Protein AF-A0A2S1H6V9-F1 (afdb_monomer_lite)

pLDDT: mean 81.49, std 16.83, range [34.53, 97.25]

Secondary structure (DSSP, 8-state):
--HHHHHHHHHTT------------SSS---HHHHHHHHHHHTTS-SEEEES-GGGT-S-HHHHHHHHHHHHHTT-EEEE--TT-----

Foldseek 3Di:
DDPVVVVVCVVVVHDDPDDFDWDPDDPDGPRVSLVVVLVCLLVCVDQEDEEQDLVRNDPDPVVSVVVVVSNVVSNHHYHHNDPVPDDPD

Radius of gyration: 14.0 Å; chains: 1; bounding box: 28×29×41 Å

Sequence (89 aa):
MNNLFKNYVNEKGWELYDIYTDEESGSDSNRAGIQRLIKDAQEKIFDVIVAKEFSRISRNSAFLYGFKDAMIANRIHFITLDDTKKNIN

Structure (mmCIF, N/CA/C/O backbone):
data_AF-A0A2S1H6V9-F1
#
_entry.id   AF-A0A2S1H6V9-F1
#
loop_
_atom_site.group_PDB
_atom_site.id
_atom_site.type_symbol
_atom_site.label_atom_id
_atom_site.label_alt_id
_atom_site.label_comp_id
_atom_site.label_asym_id
_atom_site.label_entity_id
_atom_site.label_seq_id
_atom_site.pdbx_PDB_ins_code
_atom_site.Cartn_x
_atom_site.Cartn_y
_atom_site.Cartn_z
_atom_site.occupancy
_atom_site.B_iso_or_equiv
_atom_site.auth_seq_id
_atom_site.auth_comp_id
_atom_site.auth_asym_id
_atom_site.auth_atom_id
_atom_site.pdbx_PDB_model_num
ATOM 1 N N . MET A 1 1 ? 0.747 -17.558 3.997 1.00 49.16 1 MET A N 1
ATOM 2 C CA . MET A 1 1 ? 0.415 -16.121 4.142 1.00 49.16 1 MET A CA 1
ATOM 3 C C . MET A 1 1 ? 0.710 -15.714 5.581 1.00 49.16 1 MET A C 1
ATOM 5 O O . MET A 1 1 ? 0.125 -16.310 6.475 1.00 49.16 1 MET A O 1
ATOM 9 N N . ASN A 1 2 ? 1.659 -14.805 5.824 1.00 56.22 2 ASN A N 1
ATOM 10 C CA . ASN A 1 2 ? 2.085 -14.441 7.183 1.00 56.22 2 ASN A CA 1
ATOM 11 C C . ASN A 1 2 ? 0.907 -13.915 8.021 1.00 56.22 2 ASN A C 1
ATOM 13 O O . ASN A 1 2 ? 0.242 -12.964 7.616 1.00 56.22 2 ASN A O 1
ATOM 17 N N . ASN A 1 3 ? 0.689 -14.516 9.196 1.00 76.38 3 ASN A N 1
ATOM 18 C CA . ASN A 1 3 ? -0.393 -14.186 10.136 1.00 76.38 3 ASN A CA 1
ATOM 19 C C . ASN A 1 3 ? -0.370 -12.705 10.584 1.00 76.38 3 ASN A C 1
ATOM 21 O O . ASN A 1 3 ? -1.395 -12.140 10.938 1.00 76.38 3 ASN A O 1
ATOM 25 N N . LEU A 1 4 ? 0.798 -12.059 10.498 1.00 85.75 4 LEU A N 1
ATOM 26 C CA . LEU A 1 4 ? 1.044 -10.679 10.919 1.00 85.75 4 LEU A CA 1
ATOM 27 C C . LEU A 1 4 ? 0.109 -9.650 10.263 1.00 85.75 4 LEU A C 1
ATOM 29 O O . LEU A 1 4 ? -0.524 -8.874 10.967 1.00 85.75 4 LEU A O 1
ATOM 33 N N . PHE A 1 5 ? 0.015 -9.636 8.929 1.00 88.19 5 PHE A N 1
ATOM 34 C CA . PHE A 1 5 ? -0.773 -8.618 8.222 1.00 88.19 5 PHE A CA 1
ATOM 35 C C . PHE A 1 5 ? -2.266 -8.773 8.487 1.00 88.19 5 PHE A C 1
ATOM 37 O O . PHE A 1 5 ? -2.946 -7.786 8.736 1.00 88.19 5 PHE A O 1
ATOM 44 N N . LYS A 1 6 ? -2.761 -10.016 8.479 1.00 86.81 6 LYS A N 1
ATOM 45 C CA . LYS A 1 6 ? -4.170 -10.307 8.759 1.00 86.81 6 LYS A CA 1
ATOM 46 C C . LYS A 1 6 ? -4.544 -9.914 10.184 1.00 86.81 6 LYS A C 1
ATOM 48 O O . LYS A 1 6 ? -5.568 -9.272 10.371 1.00 86.81 6 LYS A O 1
ATOM 53 N N . ASN A 1 7 ? -3.699 -10.238 11.163 1.00 90.38 7 ASN A N 1
ATOM 54 C CA . ASN A 1 7 ? -3.924 -9.836 12.549 1.00 90.38 7 ASN A CA 1
ATOM 55 C C . ASN A 1 7 ? -3.934 -8.313 12.686 1.00 90.38 7 ASN A C 1
ATOM 57 O O . ASN A 1 7 ? -4.875 -7.778 13.253 1.00 90.38 7 ASN A O 1
ATOM 61 N N . TYR A 1 8 ? -2.957 -7.618 12.097 1.00 91.75 8 TYR A N 1
ATOM 62 C CA . TYR A 1 8 ? -2.893 -6.157 12.156 1.00 91.75 8 TYR A CA 1
ATOM 63 C C . TYR A 1 8 ? -4.127 -5.489 11.531 1.00 91.75 8 TYR A C 1
ATOM 65 O O . TYR A 1 8 ? -4.706 -4.585 12.124 1.00 91.75 8 TYR A O 1
ATOM 73 N N . VAL A 1 9 ? -4.558 -5.956 10.354 1.00 92.94 9 VAL A N 1
ATOM 74 C CA . VAL A 1 9 ? -5.774 -5.470 9.678 1.00 92.94 9 VAL A CA 1
ATOM 75 C C . VAL A 1 9 ? -7.011 -5.713 10.551 1.00 92.94 9 VAL A C 1
ATOM 77 O O . VAL A 1 9 ? -7.783 -4.784 10.787 1.00 92.94 9 VAL A O 1
ATOM 80 N N . ASN A 1 10 ? -7.152 -6.919 11.111 1.00 92.62 10 ASN A N 1
ATOM 81 C CA . ASN A 1 10 ? -8.272 -7.271 11.986 1.00 92.62 10 ASN A CA 1
ATOM 82 C C . ASN A 1 10 ? -8.291 -6.446 13.285 1.00 92.62 10 ASN A C 1
ATOM 84 O O . ASN A 1 10 ? -9.346 -5.967 13.687 1.00 92.62 10 ASN A O 1
ATOM 88 N N . GLU A 1 11 ? -7.141 -6.245 13.935 1.00 93.81 11 GLU A N 1
ATOM 89 C CA . GLU A 1 11 ? -7.009 -5.442 15.163 1.00 93.81 11 GLU A CA 1
ATOM 90 C C . GLU A 1 11 ? -7.393 -3.974 14.950 1.00 93.81 11 GLU A C 1
ATOM 92 O O . GLU A 1 11 ? -7.886 -3.316 15.867 1.00 93.81 11 GLU A O 1
ATOM 97 N N . LYS A 1 12 ? -7.181 -3.449 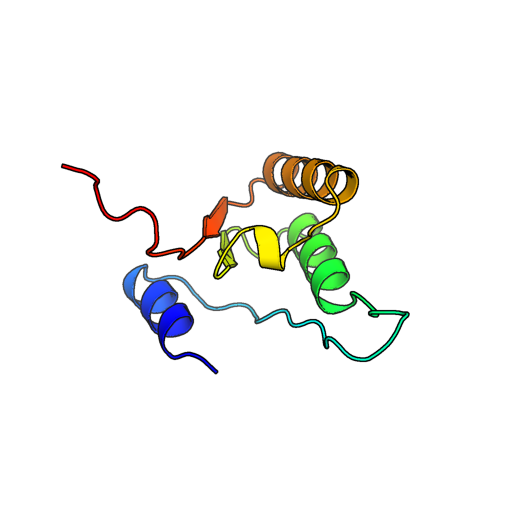13.739 1.00 94.69 12 LYS A N 1
ATOM 98 C CA . LYS A 1 12 ? -7.608 -2.101 13.350 1.00 94.69 12 LYS A CA 1
ATOM 99 C C . LYS A 1 12 ? -9.082 -2.019 12.949 1.00 94.69 12 LYS A C 1
ATOM 101 O O . LYS A 1 12 ? -9.574 -0.912 12.745 1.00 94.69 12 LYS A O 1
ATOM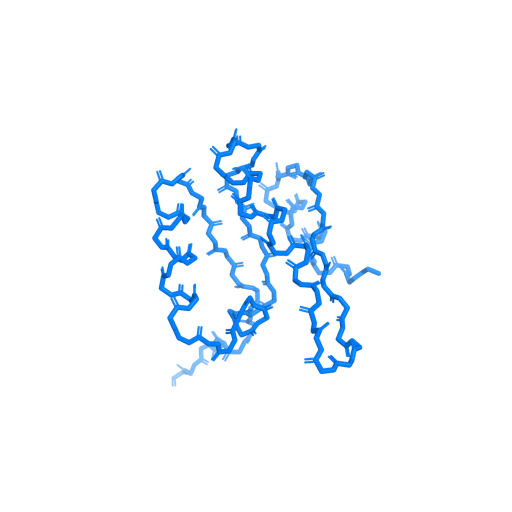 106 N N . GLY A 1 13 ? -9.778 -3.155 12.850 1.00 96.12 13 GLY A N 1
ATOM 107 C CA . GLY A 1 13 ? -11.148 -3.226 12.344 1.00 96.12 13 GLY A CA 1
ATOM 108 C C . GLY A 1 13 ? -11.256 -2.884 10.857 1.00 96.12 13 GLY A C 1
ATOM 109 O O . GLY A 1 13 ? -12.303 -2.419 10.417 1.00 96.12 13 GLY A O 1
ATOM 110 N N . TRP A 1 14 ? -10.173 -3.054 10.096 1.00 96.00 14 TRP A N 1
ATOM 111 C CA . TRP A 1 14 ? -10.157 -2.806 8.657 1.00 96.00 14 TRP A CA 1
ATOM 112 C C . TRP A 1 14 ? -10.625 -4.033 7.878 1.00 96.00 14 TRP A C 1
ATOM 114 O O . TRP A 1 14 ? -10.453 -5.172 8.313 1.00 96.00 14 TRP A O 1
ATOM 124 N N . GLU A 1 15 ? -11.165 -3.794 6.688 1.00 95.25 15 GLU A N 1
ATOM 125 C CA . GLU A 1 15 ? -11.511 -4.846 5.740 1.00 95.25 15 GLU A CA 1
ATOM 126 C C . GLU A 1 15 ? -10.332 -5.112 4.796 1.00 95.25 15 GLU A C 1
ATOM 128 O O . GLU A 1 15 ? -9.765 -4.195 4.200 1.00 95.25 15 GLU A O 1
ATOM 133 N N . LEU A 1 16 ? -9.935 -6.380 4.665 1.00 94.19 16 LEU A N 1
ATOM 134 C CA . LEU A 1 16 ? -8.900 -6.767 3.712 1.00 94.19 16 LEU A CA 1
ATOM 135 C C . LEU A 1 16 ? -9.496 -6.812 2.302 1.00 94.19 16 LEU A C 1
ATOM 137 O O . LEU A 1 16 ? -10.179 -7.776 1.969 1.00 94.19 16 LEU A O 1
ATOM 141 N N . TYR A 1 17 ? -9.175 -5.815 1.476 1.00 95.56 17 TYR A N 1
ATOM 142 C CA . TYR A 1 17 ? -9.541 -5.811 0.057 1.00 95.56 17 TYR A CA 1
ATOM 143 C C . TYR A 1 17 ? -8.796 -6.898 -0.732 1.00 95.56 17 TYR A C 1
ATOM 145 O O . TYR A 1 17 ? -9.410 -7.840 -1.226 1.00 95.56 17 TYR A O 1
ATOM 153 N N . ASP A 1 18 ? -7.467 -6.793 -0.844 1.00 95.00 18 ASP A N 1
ATOM 154 C CA . ASP A 1 18 ? -6.660 -7.760 -1.593 1.00 95.00 18 ASP A CA 1
ATOM 155 C C . ASP A 1 18 ? -5.174 -7.716 -1.185 1.00 95.00 18 ASP A C 1
ATOM 157 O O . ASP A 1 18 ? -4.728 -6.833 -0.446 1.00 95.00 18 ASP A O 1
ATOM 161 N N . ILE A 1 19 ? -4.393 -8.687 -1.662 1.00 92.50 19 ILE A N 1
ATOM 162 C CA . ILE A 1 19 ? -2.957 -8.829 -1.431 1.00 92.50 19 ILE A CA 1
ATOM 163 C C . ILE A 1 19 ? -2.224 -8.774 -2.773 1.00 92.50 19 ILE A C 1
ATOM 165 O O . ILE A 1 19 ? -2.447 -9.590 -3.664 1.00 92.50 19 ILE A O 1
ATOM 169 N N . TYR A 1 20 ? -1.293 -7.828 -2.887 1.00 91.06 20 TYR A N 1
ATOM 1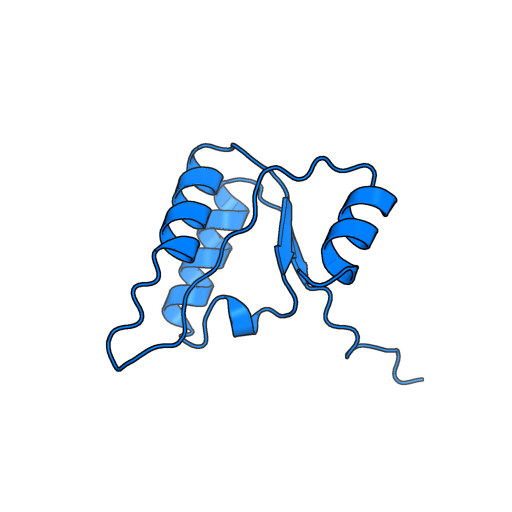70 C CA . TYR A 1 20 ? -0.477 -7.619 -4.081 1.00 91.06 20 TYR A CA 1
ATOM 171 C C . TYR A 1 20 ? 0.898 -8.264 -3.902 1.00 91.06 20 TYR A C 1
ATOM 173 O O . TYR A 1 20 ? 1.601 -7.980 -2.929 1.00 91.06 20 TYR A O 1
ATOM 181 N N . THR A 1 21 ? 1.295 -9.118 -4.843 1.00 85.81 21 THR A N 1
ATOM 182 C CA . THR A 1 21 ? 2.573 -9.845 -4.815 1.00 85.81 21 THR A CA 1
ATOM 183 C C . THR A 1 21 ? 3.276 -9.759 -6.165 1.00 85.81 21 THR A C 1
ATOM 185 O O . THR A 1 21 ? 2.628 -9.925 -7.194 1.00 85.81 21 THR A O 1
ATOM 188 N N . ASP A 1 22 ? 4.593 -9.559 -6.150 1.00 82.31 22 ASP A N 1
ATOM 189 C CA . ASP A 1 22 ? 5.476 -9.704 -7.314 1.00 82.31 22 ASP A CA 1
ATOM 190 C C . ASP A 1 22 ? 6.396 -10.923 -7.087 1.00 82.31 22 ASP A C 1
ATOM 192 O O . ASP A 1 22 ? 6.867 -11.133 -5.965 1.00 82.31 22 ASP A O 1
ATOM 196 N N . GLU A 1 23 ? 6.658 -11.729 -8.122 1.00 71.38 23 GLU A N 1
ATOM 197 C CA . GLU A 1 23 ? 7.605 -12.856 -8.053 1.00 71.38 23 GLU A CA 1
ATOM 198 C C . GLU A 1 23 ? 9.041 -12.401 -8.385 1.00 71.38 23 GLU A C 1
ATOM 200 O O . GLU A 1 23 ? 9.277 -11.746 -9.399 1.00 71.38 23 GLU A O 1
ATOM 205 N N . GLU A 1 24 ? 10.027 -12.773 -7.558 1.00 62.12 24 GLU A N 1
ATOM 206 C CA . GLU A 1 24 ? 11.456 -12.450 -7.759 1.00 62.12 24 GLU A CA 1
ATOM 207 C C . GLU A 1 24 ? 12.177 -13.442 -8.703 1.00 62.12 24 GLU A C 1
ATOM 209 O O . GLU A 1 24 ? 13.290 -13.879 -8.408 1.00 62.12 24 GLU A O 1
ATOM 214 N N . SER A 1 25 ? 11.580 -13.847 -9.830 1.00 48.91 25 SER A N 1
ATOM 215 C CA . SER A 1 25 ? 12.278 -14.730 -10.783 1.00 48.91 25 SER A CA 1
ATOM 216 C C . SER A 1 25 ? 12.796 -13.974 -12.015 1.00 48.91 25 SER A C 1
ATOM 218 O O . SER A 1 25 ? 12.034 -13.496 -12.845 1.00 48.91 25 SER A O 1
ATOM 220 N N . GLY A 1 26 ? 14.127 -13.895 -12.142 1.00 45.44 26 GLY A N 1
ATOM 221 C CA . GLY A 1 26 ? 14.820 -13.533 -13.385 1.00 45.44 26 GLY A CA 1
ATOM 222 C C . GLY A 1 26 ? 14.918 -12.036 -13.708 1.00 45.44 26 GLY A C 1
ATOM 223 O O . GLY A 1 26 ? 14.236 -11.197 -13.134 1.00 45.44 26 GLY A O 1
ATOM 224 N N . SER A 1 27 ? 15.819 -11.709 -14.638 1.00 51.88 27 SER A N 1
ATOM 225 C CA . SER A 1 27 ? 16.282 -10.363 -15.030 1.00 51.88 27 SER A CA 1
ATOM 226 C C . SER A 1 27 ? 15.216 -9.386 -15.548 1.00 51.88 27 SER A C 1
ATOM 228 O O . SER A 1 27 ? 15.546 -8.230 -15.784 1.00 51.88 27 SER A O 1
ATOM 230 N N . ASP A 1 28 ? 13.960 -9.814 -15.649 1.00 53.34 28 ASP A N 1
ATOM 231 C CA . ASP A 1 28 ? 12.794 -8.983 -15.939 1.00 53.34 28 ASP A CA 1
ATOM 232 C C . ASP A 1 28 ? 11.698 -9.311 -14.920 1.00 53.34 28 ASP A C 1
ATOM 234 O O . ASP A 1 28 ? 10.780 -10.090 -15.174 1.00 53.34 28 ASP A O 1
ATOM 238 N N . SER A 1 29 ? 11.812 -8.726 -13.724 1.00 59.62 29 SER A N 1
ATOM 239 C CA . SER A 1 29 ? 10.745 -8.806 -12.722 1.00 59.62 29 SER A CA 1
ATOM 240 C C . SER A 1 29 ? 9.515 -8.085 -13.265 1.00 59.62 29 SER A C 1
ATOM 242 O O . SER A 1 29 ? 9.457 -6.855 -13.324 1.00 59.62 29 SER A O 1
ATOM 244 N N . ASN A 1 30 ? 8.521 -8.851 -13.705 1.00 64.56 30 ASN A N 1
ATOM 245 C CA . ASN A 1 30 ? 7.268 -8.294 -14.182 1.00 64.56 30 ASN A CA 1
ATOM 246 C C . ASN A 1 30 ? 6.498 -7.789 -12.953 1.00 64.56 30 ASN A C 1
ATOM 248 O O . ASN A 1 30 ? 5.869 -8.565 -12.238 1.00 64.56 30 ASN A O 1
ATOM 252 N N . ARG A 1 31 ? 6.623 -6.490 -12.652 1.00 79.06 31 ARG A N 1
ATOM 253 C CA . ARG A 1 31 ? 6.083 -5.823 -11.448 1.00 79.06 31 ARG A CA 1
ATOM 254 C C . ARG A 1 31 ? 4.559 -5.641 -11.493 1.00 79.06 31 ARG A C 1
ATOM 256 O O . ARG A 1 31 ? 4.041 -4.552 -11.228 1.00 79.06 31 ARG A O 1
ATOM 263 N N . ALA A 1 32 ? 3.844 -6.677 -11.918 1.00 87.00 32 ALA A N 1
ATOM 264 C CA . ALA A 1 32 ? 2.415 -6.651 -12.185 1.00 87.00 32 ALA A CA 1
ATOM 265 C C . ALA A 1 32 ? 1.594 -6.379 -10.915 1.00 87.00 32 ALA A C 1
ATOM 267 O O . ALA A 1 32 ? 0.611 -5.639 -10.974 1.00 87.00 32 ALA A O 1
ATOM 268 N N . GLY A 1 33 ? 2.015 -6.902 -9.759 1.00 90.12 33 GLY A N 1
ATOM 269 C CA . GLY A 1 33 ? 1.357 -6.652 -8.479 1.00 90.12 33 GLY A CA 1
ATOM 270 C C . GLY A 1 33 ? 1.431 -5.179 -8.088 1.00 90.12 33 GLY A C 1
ATOM 271 O O . GLY A 1 33 ? 0.430 -4.586 -7.689 1.00 90.12 33 GLY A O 1
ATOM 272 N N . ILE A 1 34 ? 2.591 -4.553 -8.283 1.00 87.69 34 ILE A N 1
ATOM 273 C CA . ILE A 1 34 ? 2.787 -3.127 -7.996 1.00 87.69 34 ILE A CA 1
ATOM 274 C C . ILE A 1 34 ? 2.048 -2.229 -8.989 1.00 87.69 34 ILE A C 1
ATOM 276 O O . ILE A 1 34 ? 1.469 -1.222 -8.582 1.00 87.69 34 ILE A O 1
ATOM 280 N N . GLN A 1 35 ? 2.030 -2.585 -10.275 1.00 88.81 35 GLN A N 1
ATOM 281 C CA . GLN A 1 35 ? 1.235 -1.856 -11.265 1.00 88.81 35 GLN A CA 1
ATOM 282 C C . GLN A 1 35 ? -0.262 -1.917 -10.933 1.00 88.81 35 GLN A C 1
ATOM 284 O O . GLN A 1 35 ? -0.926 -0.881 -10.964 1.00 88.81 35 GLN A O 1
ATOM 289 N N . ARG A 1 36 ? -0.777 -3.094 -10.543 1.00 93.38 36 ARG A N 1
ATOM 290 C CA . ARG A 1 36 ? -2.170 -3.250 -10.099 1.00 93.38 36 ARG A CA 1
ATOM 291 C C . ARG A 1 36 ? -2.459 -2.419 -8.852 1.00 93.38 36 ARG A C 1
ATOM 293 O O . ARG A 1 36 ? -3.450 -1.708 -8.824 1.00 93.38 36 ARG A O 1
ATOM 300 N N . LEU A 1 37 ? -1.560 -2.430 -7.868 1.00 92.62 37 LEU A N 1
ATOM 301 C CA . LEU A 1 37 ? -1.699 -1.630 -6.651 1.00 92.62 37 LEU A CA 1
ATOM 302 C C . LEU A 1 37 ? -1.802 -0.129 -6.952 1.00 92.62 37 LEU A C 1
ATOM 304 O O . LEU A 1 37 ? -2.645 0.552 -6.376 1.00 92.62 37 LEU A O 1
ATOM 308 N N . ILE A 1 38 ? -0.970 0.395 -7.859 1.00 90.38 38 ILE A N 1
ATOM 309 C CA . ILE A 1 38 ? -1.032 1.810 -8.257 1.00 90.38 38 ILE A CA 1
ATOM 310 C C . ILE A 1 38 ? -2.354 2.114 -8.966 1.00 90.38 38 ILE A C 1
ATOM 312 O O . ILE A 1 38 ? -2.968 3.140 -8.681 1.00 90.38 38 ILE A O 1
ATOM 316 N N . LYS A 1 39 ? -2.795 1.232 -9.868 1.00 93.88 39 LYS A N 1
ATOM 317 C CA . LYS A 1 39 ? -4.064 1.394 -10.580 1.00 93.88 39 LYS A CA 1
ATOM 318 C C . LYS A 1 39 ? -5.249 1.416 -9.608 1.00 93.88 39 LYS A C 1
ATOM 320 O O . LYS A 1 39 ? -6.027 2.363 -9.621 1.00 93.88 39 LYS A O 1
ATOM 325 N N . ASP A 1 40 ? -5.337 0.434 -8.720 1.00 96.12 40 ASP A N 1
ATOM 326 C CA . ASP A 1 40 ? -6.429 0.310 -7.750 1.00 96.12 40 ASP A CA 1
ATOM 327 C C . ASP A 1 40 ? -6.414 1.478 -6.734 1.00 96.12 40 ASP A C 1
ATOM 329 O O . ASP A 1 40 ? -7.469 1.952 -6.308 1.00 96.12 40 ASP A O 1
ATOM 333 N N . ALA A 1 41 ? -5.230 2.019 -6.404 1.00 93.81 41 ALA A N 1
ATOM 334 C CA . ALA A 1 41 ? -5.090 3.252 -5.620 1.00 93.81 41 ALA A CA 1
ATOM 335 C C . ALA A 1 41 ? -5.632 4.490 -6.358 1.00 93.81 41 ALA A C 1
ATOM 337 O O . ALA A 1 41 ? -6.280 5.338 -5.746 1.00 93.81 41 ALA A O 1
ATOM 338 N N . GLN A 1 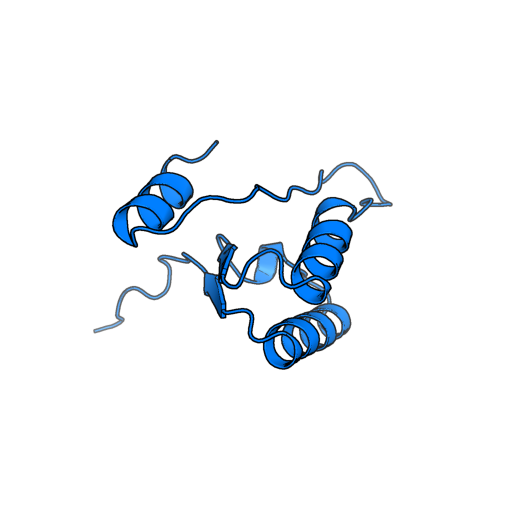42 ? -5.382 4.610 -7.667 1.00 92.44 42 GLN A N 1
ATOM 339 C CA . GLN A 1 42 ? -5.920 5.696 -8.500 1.00 92.44 42 GLN A CA 1
ATOM 340 C C . GLN A 1 42 ? -7.442 5.596 -8.662 1.00 92.44 42 GLN A C 1
ATOM 342 O O . GLN A 1 42 ? -8.132 6.616 -8.687 1.00 92.44 42 GLN A O 1
ATOM 347 N N . GLU A 1 43 ? -7.969 4.373 -8.725 1.00 95.75 43 GLU A N 1
ATOM 348 C CA . GLU A 1 43 ? -9.408 4.086 -8.745 1.00 95.75 43 GLU A CA 1
ATOM 349 C C . GLU A 1 43 ? -10.063 4.202 -7.353 1.00 95.75 43 GLU A C 1
ATOM 351 O O . GLU A 1 43 ? -11.287 4.140 -7.248 1.00 95.75 43 GLU A O 1
ATOM 356 N N . LYS A 1 44 ? -9.270 4.455 -6.297 1.00 94.81 44 LYS A N 1
ATOM 357 C CA . LYS A 1 44 ? -9.707 4.624 -4.897 1.00 94.81 44 LYS A CA 1
ATOM 358 C C . LYS A 1 44 ? -10.483 3.426 -4.350 1.00 94.81 44 LYS A C 1
ATOM 360 O O . LYS A 1 44 ? -11.443 3.592 -3.600 1.00 94.81 44 LYS A O 1
ATOM 365 N N . ILE A 1 45 ? -10.056 2.221 -4.719 1.00 97.25 45 ILE A N 1
ATOM 366 C CA . ILE A 1 45 ? -10.676 0.973 -4.253 1.00 97.25 45 ILE A CA 1
ATOM 367 C C . ILE A 1 45 ? -10.359 0.699 -2.773 1.00 97.25 45 ILE A C 1
ATOM 369 O O . ILE A 1 45 ? -11.136 0.064 -2.067 1.00 97.25 45 ILE A O 1
ATOM 373 N N . PHE A 1 46 ? -9.231 1.216 -2.291 1.00 96.88 46 PHE A N 1
ATOM 374 C CA . PHE A 1 46 ? -8.809 1.182 -0.894 1.00 96.88 46 PHE A CA 1
ATOM 375 C C . PHE A 1 46 ? -8.191 2.531 -0.513 1.00 96.88 46 PHE A C 1
ATOM 377 O O . PHE A 1 46 ? -7.848 3.335 -1.380 1.00 96.88 46 PHE A O 1
ATOM 384 N N . ASP A 1 47 ? -8.002 2.759 0.783 1.00 96.12 47 ASP A N 1
ATOM 385 C CA . ASP A 1 47 ? -7.400 3.971 1.350 1.00 96.12 47 ASP A CA 1
ATOM 386 C C . ASP A 1 47 ? -6.174 3.686 2.235 1.00 96.12 47 ASP A C 1
ATOM 388 O O . ASP A 1 47 ? -5.453 4.612 2.605 1.00 96.12 47 ASP A O 1
ATOM 392 N N . VAL A 1 48 ? -5.883 2.417 2.538 1.00 95.50 48 VAL A N 1
ATOM 393 C CA . VAL A 1 48 ? -4.730 1.996 3.340 1.00 95.50 48 VAL A CA 1
ATOM 394 C C . VAL A 1 48 ? -3.945 0.898 2.626 1.00 95.50 48 VAL A C 1
ATOM 396 O O . VAL A 1 48 ? -4.504 -0.087 2.151 1.00 95.50 48 VAL A O 1
ATOM 399 N N . ILE A 1 49 ? -2.619 1.032 2.613 1.00 93.50 49 ILE A N 1
ATOM 400 C CA . ILE A 1 49 ? -1.685 -0.027 2.225 1.00 93.50 49 ILE A CA 1
ATOM 401 C C . ILE A 1 49 ? -0.854 -0.405 3.440 1.00 93.50 49 ILE A C 1
ATOM 403 O O . ILE A 1 49 ? -0.266 0.457 4.093 1.00 93.50 49 ILE A O 1
ATOM 407 N N . VAL A 1 50 ? -0.733 -1.708 3.689 1.00 92.38 50 VAL A N 1
ATOM 408 C CA . VAL A 1 50 ? 0.153 -2.254 4.717 1.00 92.38 50 VAL A CA 1
ATOM 409 C C . VAL A 1 50 ? 1.247 -3.085 4.054 1.00 92.38 50 VAL A C 1
ATOM 411 O O . VAL A 1 50 ? 0.969 -4.047 3.342 1.00 92.38 50 VAL A O 1
ATOM 414 N N . ALA A 1 51 ? 2.505 -2.734 4.309 1.00 89.62 51 ALA A N 1
ATOM 415 C CA . ALA A 1 51 ? 3.678 -3.452 3.821 1.00 89.62 51 ALA A CA 1
ATOM 416 C C . ALA A 1 51 ? 4.604 -3.842 4.980 1.00 89.62 51 ALA A C 1
ATOM 418 O O . ALA A 1 51 ? 4.510 -3.304 6.081 1.00 89.62 51 ALA A O 1
ATOM 419 N N . LYS A 1 52 ? 5.529 -4.785 4.756 1.00 86.38 52 LYS A N 1
ATOM 420 C CA . LYS A 1 52 ? 6.529 -5.129 5.784 1.00 86.38 52 LYS A CA 1
ATOM 421 C C . LYS A 1 52 ? 7.491 -3.965 6.014 1.00 86.38 52 LYS A C 1
ATOM 423 O O . LYS A 1 52 ? 7.701 -3.540 7.135 1.00 86.38 52 LYS A O 1
ATOM 428 N N . GLU A 1 53 ? 8.057 -3.460 4.930 1.00 84.44 53 GLU A N 1
ATOM 429 C CA . GLU A 1 53 ? 9.074 -2.413 4.921 1.00 84.44 53 GLU A CA 1
ATOM 430 C C . GLU A 1 53 ? 9.011 -1.684 3.573 1.00 84.44 53 GLU A C 1
ATOM 432 O O . GLU A 1 53 ? 8.606 -2.266 2.561 1.00 84.44 53 GLU A O 1
ATOM 437 N N . PHE A 1 54 ? 9.434 -0.420 3.536 1.00 79.81 54 PHE A N 1
ATOM 438 C CA . PHE A 1 54 ? 9.401 0.394 2.312 1.00 79.81 54 PHE A CA 1
ATOM 439 C C . PHE A 1 54 ? 10.244 -0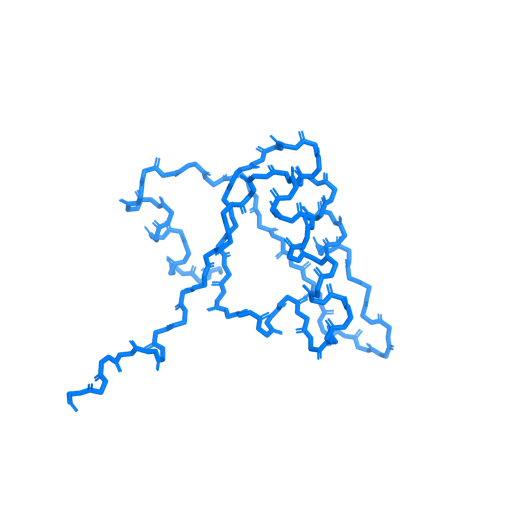.210 1.178 1.00 79.81 54 PHE A C 1
ATOM 441 O O . PHE A 1 54 ? 9.880 -0.098 0.008 1.00 79.81 54 PHE A O 1
ATOM 448 N N . SER A 1 55 ? 11.344 -0.895 1.513 1.00 77.31 55 SER A N 1
ATOM 449 C CA . SER A 1 55 ? 12.252 -1.514 0.536 1.00 77.31 55 SER A CA 1
ATOM 450 C C . SER A 1 55 ? 11.586 -2.617 -0.303 1.00 77.31 55 SER A C 1
ATOM 452 O O . SER A 1 55 ? 12.067 -2.931 -1.392 1.00 77.31 55 SER A O 1
ATOM 454 N N . ARG A 1 56 ? 10.465 -3.186 0.172 1.00 77.12 56 ARG A N 1
ATOM 455 C CA . ARG A 1 56 ? 9.664 -4.173 -0.570 1.00 77.12 56 ARG A CA 1
ATOM 456 C C . ARG A 1 56 ? 8.842 -3.553 -1.696 1.00 77.12 56 ARG A C 1
ATOM 458 O O . ARG A 1 56 ? 8.429 -4.277 -2.590 1.00 77.12 56 ARG A O 1
ATOM 465 N N . ILE A 1 57 ? 8.640 -2.234 -1.680 1.00 77.44 57 ILE A N 1
ATOM 466 C CA . ILE A 1 57 ? 7.946 -1.518 -2.755 1.00 77.44 57 ILE A CA 1
ATOM 467 C C . ILE A 1 57 ? 8.904 -1.085 -3.852 1.00 77.44 57 ILE A C 1
ATOM 469 O O . ILE A 1 57 ? 8.505 -1.075 -5.002 1.00 77.44 57 ILE A O 1
ATOM 473 N N . SER A 1 58 ? 10.142 -0.694 -3.562 1.00 74.94 58 SER A N 1
ATOM 474 C CA . SER A 1 58 ? 11.149 -0.427 -4.598 1.00 74.94 58 SER A CA 1
ATOM 475 C C . SER A 1 58 ? 12.501 -0.127 -3.971 1.00 74.94 58 SER A C 1
ATOM 477 O O . SER A 1 58 ? 12.578 0.554 -2.950 1.00 74.94 58 SER A O 1
ATOM 479 N N . ARG A 1 59 ? 13.572 -0.559 -4.642 1.00 70.75 59 ARG A N 1
ATOM 480 C CA . ARG A 1 59 ? 14.950 -0.118 -4.362 1.00 70.75 59 ARG A CA 1
ATOM 481 C C . ARG A 1 59 ? 15.395 1.049 -5.256 1.00 70.75 59 ARG A C 1
ATOM 483 O O . ARG A 1 59 ? 16.445 1.631 -5.018 1.00 70.75 59 ARG A O 1
ATOM 490 N N . ASN A 1 60 ? 14.609 1.396 -6.279 1.00 81.12 60 ASN A N 1
ATOM 491 C CA . ASN A 1 60 ? 14.863 2.525 -7.172 1.00 81.12 60 ASN A CA 1
ATOM 492 C C . ASN A 1 60 ? 14.245 3.810 -6.596 1.00 81.12 60 ASN A C 1
ATOM 494 O O . ASN A 1 60 ? 13.023 3.892 -6.425 1.00 81.12 60 ASN A O 1
ATOM 498 N N . SER A 1 61 ? 15.091 4.812 -6.344 1.00 78.50 61 SER A N 1
ATOM 499 C CA . SER A 1 61 ? 14.700 6.095 -5.752 1.00 78.50 61 SER A CA 1
ATOM 500 C C . SER A 1 61 ? 13.684 6.869 -6.595 1.00 78.50 61 SER A C 1
ATOM 502 O O . SER A 1 61 ? 12.738 7.411 -6.035 1.00 78.50 61 SER A O 1
ATOM 504 N N . ALA A 1 62 ? 13.824 6.898 -7.925 1.00 82.38 62 ALA A N 1
ATOM 505 C CA . ALA A 1 62 ? 12.903 7.626 -8.804 1.00 82.38 62 ALA A CA 1
ATOM 506 C C . ALA A 1 62 ? 11.492 7.020 -8.772 1.00 82.38 62 ALA A C 1
ATOM 508 O O . ALA A 1 62 ? 10.508 7.740 -8.614 1.00 82.38 62 ALA A O 1
ATOM 509 N N . PHE A 1 63 ? 11.399 5.687 -8.825 1.00 84.00 63 PHE A N 1
ATOM 510 C CA . PHE A 1 63 ? 10.124 4.992 -8.653 1.00 84.00 63 PHE A CA 1
ATOM 511 C C . PHE A 1 63 ? 9.507 5.280 -7.277 1.00 84.00 63 PHE A C 1
ATOM 513 O O . PHE A 1 63 ? 8.302 5.491 -7.171 1.00 84.00 63 PHE A O 1
ATOM 520 N N . LEU A 1 64 ? 10.325 5.300 -6.219 1.00 82.25 64 LEU A N 1
ATOM 521 C CA . LEU A 1 64 ? 9.849 5.546 -4.858 1.00 82.25 64 LEU A CA 1
ATOM 522 C C . LEU A 1 64 ? 9.211 6.935 -4.704 1.00 82.25 64 LEU A C 1
ATOM 524 O O . LEU A 1 64 ? 8.196 7.051 -4.021 1.00 82.25 64 LEU A O 1
ATOM 528 N N . TYR A 1 65 ? 9.781 7.969 -5.328 1.00 84.56 65 TYR A N 1
ATOM 529 C CA . TYR A 1 65 ? 9.183 9.308 -5.323 1.00 84.56 65 TYR A CA 1
ATOM 530 C C . TYR A 1 65 ? 7.831 9.317 -6.038 1.00 84.56 65 TYR A C 1
ATOM 532 O O . TYR A 1 65 ? 6.836 9.689 -5.423 1.00 84.56 65 TYR A O 1
ATOM 540 N N . GLY A 1 66 ? 7.763 8.790 -7.265 1.00 86.88 66 GLY A N 1
ATOM 541 C CA . GLY A 1 66 ? 6.499 8.724 -8.010 1.00 86.88 66 GLY A CA 1
ATOM 542 C C . GLY A 1 66 ? 5.417 7.912 -7.289 1.00 86.88 66 GLY A C 1
ATOM 543 O O . GLY A 1 66 ? 4.250 8.295 -7.278 1.00 86.88 66 GLY A O 1
ATOM 544 N N . PHE A 1 67 ? 5.803 6.824 -6.617 1.00 87.12 67 PHE A N 1
ATOM 545 C CA . PHE A 1 67 ? 4.89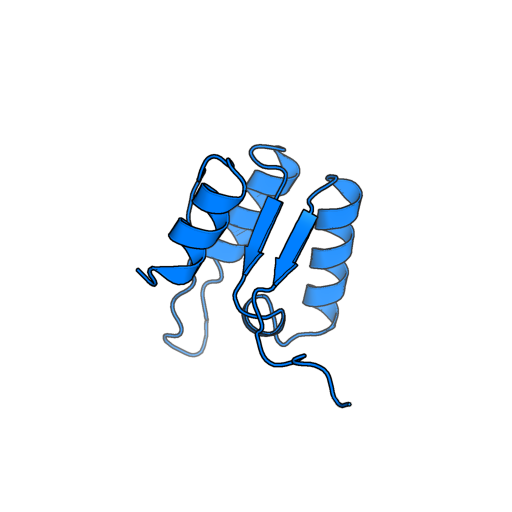2 6.048 -5.781 1.00 87.12 67 PHE A CA 1
ATOM 546 C C . PHE A 1 67 ? 4.342 6.876 -4.612 1.00 87.12 67 PHE A C 1
ATOM 548 O O . PHE A 1 67 ? 3.135 6.892 -4.389 1.00 87.12 67 PHE A O 1
ATOM 555 N N . LYS A 1 68 ? 5.206 7.586 -3.874 1.00 86.06 68 LYS A N 1
ATOM 556 C CA . LYS A 1 68 ? 4.782 8.442 -2.755 1.00 86.06 68 LYS A CA 1
ATOM 557 C C . LYS A 1 68 ? 3.840 9.550 -3.215 1.00 86.06 68 LYS A C 1
ATOM 559 O O . LYS A 1 68 ? 2.810 9.755 -2.577 1.00 86.06 68 LYS A O 1
ATOM 564 N N . ASP A 1 69 ? 4.160 10.206 -4.325 1.00 89.25 69 ASP A N 1
ATOM 565 C CA . ASP A 1 69 ? 3.318 11.259 -4.895 1.00 89.25 69 ASP A CA 1
ATOM 566 C C . ASP A 1 69 ? 1.938 10.710 -5.273 1.00 89.25 69 ASP A C 1
ATOM 568 O O . ASP A 1 69 ? 0.920 11.317 -4.943 1.00 89.25 69 ASP A O 1
ATOM 572 N N . ALA A 1 70 ? 1.887 9.514 -5.874 1.00 88.62 70 ALA A N 1
ATOM 573 C CA . ALA A 1 70 ? 0.630 8.840 -6.185 1.00 88.62 70 ALA A CA 1
ATOM 574 C C . ALA A 1 70 ? -0.189 8.525 -4.923 1.00 88.62 70 ALA A C 1
ATOM 576 O O . ALA A 1 70 ? -1.399 8.750 -4.920 1.00 88.62 70 ALA A O 1
ATOM 577 N N . MET A 1 71 ? 0.439 8.050 -3.843 1.00 90.44 71 MET A N 1
ATOM 578 C CA . MET A 1 71 ? -0.269 7.789 -2.584 1.00 90.44 71 MET A CA 1
ATOM 579 C C . MET A 1 71 ? -0.845 9.077 -1.983 1.00 90.44 71 MET A C 1
ATOM 581 O O . MET A 1 71 ? -2.017 9.111 -1.614 1.00 90.44 71 MET A O 1
ATOM 585 N N . ILE A 1 72 ? -0.060 10.158 -1.946 1.00 90.81 72 ILE A N 1
ATOM 586 C CA . ILE A 1 72 ? -0.499 11.457 -1.413 1.00 90.81 72 ILE A CA 1
ATOM 587 C C . ILE A 1 72 ? -1.654 12.022 -2.247 1.00 90.81 72 ILE A C 1
ATOM 589 O O . ILE A 1 72 ? -2.682 12.412 -1.690 1.00 90.81 72 ILE A O 1
ATOM 593 N N . ALA A 1 73 ? -1.519 12.023 -3.576 1.00 92.56 73 ALA A N 1
ATOM 594 C CA . ALA A 1 73 ? -2.538 12.538 -4.489 1.00 92.56 73 ALA A CA 1
ATOM 595 C C . ALA A 1 73 ? -3.873 11.787 -4.363 1.00 92.56 73 ALA A C 1
ATOM 597 O O . ALA A 1 73 ? -4.940 12.394 -4.468 1.00 92.56 73 ALA A O 1
ATOM 598 N N . ASN A 1 74 ? -3.816 10.481 -4.088 1.00 93.75 74 ASN A N 1
ATOM 599 C CA . ASN A 1 74 ? -4.996 9.627 -3.961 1.00 93.75 74 ASN A CA 1
ATOM 600 C C . ASN A 1 74 ? -5.477 9.438 -2.514 1.00 93.75 74 ASN A C 1
ATOM 602 O O . ASN A 1 74 ? -6.452 8.726 -2.299 1.00 93.75 74 ASN A O 1
ATOM 606 N N . ARG A 1 75 ? -4.864 10.128 -1.537 1.00 94.88 75 ARG A N 1
ATOM 607 C CA . ARG A 1 75 ? -5.178 10.026 -0.097 1.00 94.88 75 ARG A CA 1
ATOM 608 C C . ARG A 1 75 ? -5.044 8.603 0.455 1.00 94.88 75 ARG A C 1
ATOM 610 O O . ARG A 1 75 ? -5.839 8.178 1.284 1.00 94.88 75 ARG A O 1
ATOM 617 N N . ILE A 1 76 ? -4.014 7.892 0.007 1.00 95.62 76 ILE A N 1
ATOM 618 C CA . ILE A 1 76 ? -3.690 6.551 0.482 1.00 95.62 76 ILE A CA 1
ATOM 619 C C . ILE A 1 76 ? -2.715 6.633 1.659 1.00 95.62 76 ILE A C 1
ATOM 621 O O . ILE A 1 76 ? -1.615 7.183 1.548 1.00 95.62 76 ILE A O 1
ATOM 625 N N . HIS A 1 77 ? -3.087 6.030 2.782 1.00 93.25 77 HIS A N 1
ATOM 626 C CA . HIS A 1 77 ? -2.233 5.845 3.945 1.00 93.25 77 HIS A CA 1
ATOM 627 C C . HIS A 1 77 ? -1.324 4.631 3.749 1.00 93.25 77 HIS A C 1
ATOM 629 O O . HIS A 1 77 ? -1.773 3.489 3.751 1.00 93.25 77 HIS A O 1
ATOM 635 N N . PHE A 1 78 ? -0.021 4.865 3.613 1.00 90.62 78 PHE A N 1
ATOM 636 C CA . PHE A 1 78 ? 0.963 3.792 3.488 1.00 90.62 78 PHE A CA 1
ATOM 637 C C . PHE A 1 78 ? 1.638 3.506 4.836 1.00 90.62 78 PHE A C 1
ATOM 639 O O . PHE A 1 78 ? 2.334 4.363 5.383 1.00 90.62 78 PHE A O 1
ATOM 646 N N . ILE A 1 79 ? 1.446 2.296 5.363 1.00 90.56 79 ILE A N 1
ATOM 647 C CA . ILE A 1 79 ? 1.940 1.845 6.669 1.00 90.56 79 ILE A CA 1
ATOM 648 C C . ILE A 1 79 ? 2.939 0.706 6.472 1.00 90.56 79 ILE A C 1
ATOM 650 O O . ILE A 1 79 ? 2.677 -0.262 5.760 1.00 90.56 79 ILE A O 1
ATOM 654 N N . THR A 1 80 ? 4.078 0.789 7.156 1.00 88.31 80 THR A N 1
ATOM 655 C CA . THR A 1 80 ? 5.055 -0.302 7.222 1.00 88.31 80 THR A CA 1
ATOM 656 C C . THR A 1 80 ? 5.089 -0.915 8.612 1.00 88.31 80 THR A C 1
ATOM 658 O O . THR A 1 80 ? 5.221 -0.183 9.589 1.00 88.31 80 THR A O 1
ATOM 661 N N . LEU A 1 81 ? 5.028 -2.243 8.701 1.00 87.31 81 LEU A N 1
ATOM 662 C CA . LEU A 1 81 ? 5.071 -2.997 9.963 1.00 87.31 81 LEU A CA 1
ATOM 663 C C . LEU A 1 81 ? 6.498 -3.342 10.419 1.00 87.31 81 LEU A C 1
ATOM 665 O O . LEU A 1 81 ? 6.712 -4.356 11.080 1.00 87.31 81 LEU A O 1
ATOM 669 N N . ASP A 1 82 ? 7.484 -2.545 10.023 1.00 78.25 82 ASP A N 1
ATOM 670 C CA . ASP A 1 82 ? 8.880 -2.810 10.341 1.00 78.25 82 ASP A CA 1
ATOM 671 C C . ASP A 1 82 ? 9.116 -2.616 11.852 1.00 78.25 82 ASP A C 1
ATOM 673 O O . ASP A 1 82 ? 9.158 -1.492 12.350 1.00 78.25 82 ASP A O 1
ATOM 677 N N . ASP A 1 83 ? 9.248 -3.721 12.594 1.00 54.41 83 ASP A N 1
ATOM 678 C CA . ASP A 1 83 ? 9.469 -3.761 14.054 1.00 54.41 83 ASP A CA 1
ATOM 679 C C . ASP A 1 83 ? 10.900 -3.307 14.446 1.00 54.41 83 ASP A C 1
ATOM 681 O O . ASP A 1 83 ? 11.325 -3.431 15.594 1.00 54.41 83 ASP A O 1
ATOM 685 N N . THR A 1 84 ? 11.690 -2.780 13.499 1.00 47.59 84 THR A N 1
ATOM 686 C CA . THR A 1 84 ? 13.096 -2.386 13.712 1.00 47.59 84 THR A CA 1
ATOM 687 C C . THR A 1 84 ? 13.302 -0.964 14.237 1.00 47.59 84 THR A C 1
ATOM 689 O O . THR A 1 84 ? 14.432 -0.600 14.558 1.00 47.59 84 THR A O 1
ATOM 692 N N . LYS A 1 85 ? 12.241 -0.176 14.452 1.00 43.62 85 LYS A N 1
ATOM 693 C CA . LYS A 1 85 ? 12.303 0.989 15.357 1.00 43.62 85 LYS A CA 1
ATOM 694 C C . LYS A 1 85 ? 11.628 0.688 16.692 1.00 43.62 85 LYS A C 1
ATOM 696 O O . LYS A 1 85 ? 10.780 1.443 17.160 1.00 43.62 85 LYS A O 1
ATOM 701 N N . LYS A 1 86 ? 12.045 -0.397 17.350 1.00 38.97 86 LYS A N 1
ATOM 702 C CA . LYS A 1 86 ? 11.969 -0.440 18.812 1.00 38.97 86 LYS A CA 1
ATOM 703 C C . LYS A 1 86 ? 12.889 0.643 19.356 1.00 38.97 86 LYS A C 1
ATOM 705 O O . LYS A 1 86 ? 14.070 0.676 19.027 1.00 38.97 86 LYS A O 1
ATOM 710 N N . ASN A 1 87 ? 12.283 1.533 20.132 1.00 34.53 87 ASN A N 1
ATOM 711 C CA . ASN A 1 87 ? 12.894 2.500 21.034 1.00 34.53 87 ASN A CA 1
ATOM 712 C C . ASN A 1 87 ? 14.355 2.164 21.374 1.00 34.53 87 ASN A C 1
ATOM 714 O O . ASN A 1 87 ? 14.627 1.210 22.101 1.00 34.53 87 ASN A O 1
ATOM 718 N N . ILE A 1 88 ? 15.282 2.975 20.868 1.00 35.38 88 ILE A N 1
ATOM 719 C CA . ILE A 1 88 ? 16.523 3.222 21.595 1.00 35.38 88 ILE A CA 1
ATOM 720 C C . ILE A 1 88 ? 16.131 4.095 22.791 1.00 35.38 88 ILE A C 1
ATOM 722 O O . ILE A 1 88 ? 15.624 5.200 22.598 1.00 35.38 88 ILE A O 1
ATOM 726 N N . ASN A 1 89 ? 16.248 3.520 23.992 1.00 36.03 89 ASN A N 1
ATOM 727 C CA . ASN A 1 89 ? 16.247 4.264 25.254 1.00 36.03 89 ASN A CA 1
ATOM 728 C C . ASN A 1 89 ? 17.317 5.359 25.235 1.00 36.03 89 ASN A C 1
ATOM 730 O O . ASN A 1 89 ? 18.387 5.108 24.631 1.00 36.03 89 ASN A O 1
#